Protein AF-M0B3E7-F1 (afdb_monomer)

pLDDT: mean 83.38, std 16.37, range [36.09, 97.5]

Mean predicted aligned error: 6.95 Å

Foldseek 3Di:
DDPPPQPAFDAFPPRHTDALALVQADEDPQAVVQLVVAPDPVCSVVLSNCQSNRFHKDFDQADPPDPPDVFFRGKIWGWDDDPNWIKIWIWTDGPCSVVDPPHHTYGRHMHTDPPPD

Solvent-accessible surface area (backbone atoms only — not comparable to full-atom values): 6692 Å² total; per-residue (Å²): 134,86,82,82,64,54,51,61,75,48,66,47,98,60,94,43,69,61,79,47,54,59,84,52,41,41,74,37,73,63,17,55,50,34,42,63,76,73,37,59,83,92,42,43,67,57,52,54,42,46,13,43,49,59,16,48,46,45,85,41,79,72,53,90,87,52,86,74,55,97,51,59,75,49,25,33,34,14,40,30,75,55,95,90,39,44,31,31,39,32,33,36,40,32,56,55,32,79,74,37,91,93,46,51,25,34,31,49,44,48,44,60,59,89,65,84,114

Organism: NCBI:txid1227491

Nearest PDB structures (foldseek):
  4c7p-assembly1_A  TM=3.492E-01  e=2.011E+00  Legionella pneumophila subsp. pneumophila str. Philadelphia 1
  6x06-assembly1_A  TM=4.689E-01  e=5.554E+00  Saccharomyces cerevisiae S288C
  4ncj-assembly4_D  TM=2.598E-01  e=1.000E+00  Pyrococcus furiosus DSM 3638
  3hxr-assembly1_A  TM=4.766E-01  e=5.919E+00  Saccharomyces cerevisiae
  1xsz-assembly2_B  TM=3.056E-01  e=8.664E+00  Legionella pneumophila

Radius of gyration: 13.64 Å; Cα contacts (8 Å, |Δi|>4): 214; chains: 1; bounding box: 38×24×36 Å

Structure (mmCIF, N/CA/C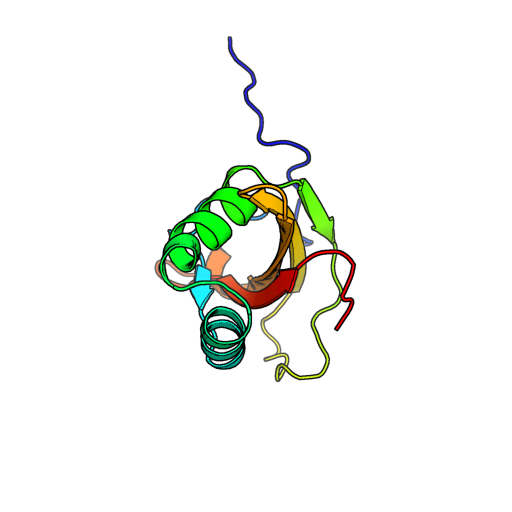/O backbone):
data_AF-M0B3E7-F1
#
_entry.id   AF-M0B3E7-F1
#
loop_
_atom_site.group_PDB
_atom_site.id
_atom_site.type_symbol
_atom_site.label_atom_id
_atom_site.label_alt_id
_atom_site.label_comp_id
_atom_site.label_asym_id
_atom_site.label_entity_id
_atom_site.label_seq_id
_atom_site.pdbx_PDB_ins_code
_atom_site.Cartn_x
_atom_site.Cartn_y
_atom_site.Cartn_z
_atom_site.occupancy
_atom_site.B_iso_or_equiv
_atom_site.auth_seq_id
_atom_site.auth_comp_id
_atom_site.auth_asym_id
_atom_site.auth_atom_id
_atom_site.pdbx_PDB_model_num
ATOM 1 N N . MET A 1 1 ? -20.451 7.390 -20.802 1.00 36.09 1 MET A N 1
ATOM 2 C CA . MET A 1 1 ? -19.034 6.980 -20.735 1.00 36.09 1 MET A CA 1
ATOM 3 C C . MET A 1 1 ? -18.548 7.366 -19.352 1.00 36.09 1 MET A C 1
ATOM 5 O O . MET A 1 1 ? -18.285 8.537 -19.126 1.00 36.09 1 MET A O 1
ATOM 9 N N . SER A 1 2 ? -18.600 6.434 -18.401 1.00 39.75 2 SER A N 1
ATOM 10 C CA . SER A 1 2 ? -18.235 6.694 -17.007 1.00 39.75 2 SER A CA 1
ATOM 11 C C . SER A 1 2 ? -16.715 6.725 -16.898 1.00 39.75 2 SER A C 1
ATOM 13 O O . SER A 1 2 ? -16.069 5.688 -17.011 1.00 39.75 2 SER A O 1
ATOM 15 N N . THR A 1 3 ? -16.134 7.910 -16.745 1.00 45.41 3 THR A N 1
ATOM 16 C CA . THR A 1 3 ? -14.728 8.070 -16.367 1.00 45.41 3 THR A CA 1
ATOM 17 C C . THR A 1 3 ? -14.632 7.938 -14.855 1.00 45.41 3 THR A C 1
ATOM 19 O O . THR A 1 3 ? -14.480 8.933 -14.151 1.00 45.41 3 THR A O 1
ATOM 22 N N . ASP A 1 4 ? -14.774 6.713 -14.355 1.00 43.91 4 ASP A N 1
ATOM 23 C CA . ASP A 1 4 ? -14.448 6.397 -12.966 1.00 43.91 4 ASP A CA 1
ATOM 24 C C . ASP A 1 4 ? -12.933 6.176 -12.886 1.00 43.91 4 ASP A C 1
ATOM 26 O O . ASP A 1 4 ? -12.416 5.063 -12.825 1.00 43.91 4 ASP A O 1
ATOM 30 N N . SER A 1 5 ? -12.190 7.264 -13.094 1.00 50.53 5 SER A N 1
ATOM 31 C CA . SER A 1 5 ? -10.744 7.248 -12.936 1.00 50.53 5 SER A CA 1
ATOM 32 C C . SER A 1 5 ? -10.495 7.302 -11.435 1.00 50.53 5 SER A C 1
ATOM 34 O O . SER A 1 5 ? -10.794 8.327 -10.823 1.00 50.53 5 SER A O 1
ATOM 36 N N . ALA A 1 6 ? -9.972 6.216 -10.856 1.00 56.62 6 ALA A N 1
ATOM 37 C CA . ALA A 1 6 ? -9.599 6.159 -9.442 1.00 56.62 6 ALA A CA 1
ATOM 38 C C . ALA A 1 6 ? -8.902 7.472 -9.028 1.00 56.62 6 ALA A C 1
ATOM 40 O O . ALA A 1 6 ? -7.981 7.917 -9.740 1.00 56.62 6 ALA A O 1
ATOM 41 N N . PRO A 1 7 ? -9.349 8.126 -7.939 1.00 58.84 7 PRO A N 1
ATOM 42 C CA . PRO A 1 7 ? -8.953 9.492 -7.633 1.00 58.84 7 PRO A CA 1
ATOM 43 C C . PRO A 1 7 ? -7.424 9.625 -7.579 1.00 58.84 7 PRO A C 1
ATOM 45 O O . PRO A 1 7 ? -6.732 8.881 -6.885 1.00 58.84 7 PRO A O 1
ATOM 48 N N . ASN A 1 8 ? -6.889 10.589 -8.338 1.00 68.38 8 ASN A N 1
ATOM 49 C CA . ASN A 1 8 ? -5.489 11.031 -8.284 1.00 68.38 8 ASN A CA 1
ATOM 50 C C . ASN A 1 8 ? -4.417 9.958 -8.597 1.00 68.38 8 ASN A C 1
ATOM 52 O O . ASN A 1 8 ? -3.338 9.966 -8.007 1.00 68.38 8 ASN A O 1
ATOM 56 N N . THR A 1 9 ? -4.680 9.041 -9.535 1.00 65.19 9 THR A N 1
ATOM 57 C CA . THR A 1 9 ? -3.659 8.085 -10.019 1.00 65.19 9 THR A CA 1
ATOM 58 C C . THR A 1 9 ? -2.376 8.809 -10.458 1.00 65.19 9 THR A C 1
ATOM 60 O O . THR A 1 9 ? -2.412 9.697 -11.312 1.00 65.19 9 THR A O 1
ATOM 63 N N . LYS A 1 10 ? -1.242 8.444 -9.847 1.00 75.06 10 LYS A N 1
ATOM 64 C CA . LYS A 1 10 ? 0.086 8.995 -10.149 1.00 75.06 10 LYS A CA 1
ATOM 65 C C . LYS A 1 10 ? 0.809 8.157 -11.202 1.00 75.06 10 LYS A C 1
ATOM 67 O O . LYS A 1 10 ? 0.507 6.981 -11.398 1.00 75.06 10 LYS A O 1
ATOM 72 N N . PHE A 1 11 ? 1.788 8.775 -11.853 1.00 68.31 11 PHE A N 1
ATOM 73 C CA . PHE A 1 11 ? 2.713 8.105 -12.763 1.00 68.31 11 PHE A CA 1
ATOM 74 C C . PHE A 1 11 ? 4.063 7.942 -12.071 1.00 68.31 11 PHE A C 1
ATOM 76 O O . PHE A 1 11 ? 4.547 8.875 -11.427 1.00 68.31 11 PHE A O 1
ATOM 83 N N . ALA A 1 12 ? 4.656 6.759 -12.200 1.00 61.47 12 ALA A N 1
ATOM 84 C CA . ALA A 1 12 ? 6.023 6.512 -11.767 1.00 61.47 12 ALA A CA 1
ATOM 85 C C . ALA A 1 12 ? 7.036 7.220 -12.711 1.00 61.47 12 ALA A C 1
ATOM 87 O O . ALA A 1 12 ? 6.653 7.734 -13.765 1.00 61.47 12 ALA A O 1
ATOM 88 N N . PRO A 1 13 ? 8.343 7.249 -12.379 1.00 57.16 13 PRO A N 1
ATOM 89 C CA . PRO A 1 13 ? 9.384 7.856 -13.223 1.00 57.16 13 PRO A CA 1
ATOM 90 C C . PRO A 1 13 ? 9.605 7.099 -14.541 1.00 57.16 13 PRO A C 1
ATOM 92 O O . PRO A 1 13 ? 10.066 7.660 -15.532 1.00 57.16 13 PRO A O 1
ATOM 95 N N . VAL A 1 14 ? 9.252 5.813 -14.561 1.00 59.28 14 VAL A N 1
ATOM 96 C CA . VAL A 1 14 ? 8.917 5.082 -15.787 1.00 59.28 14 VAL A CA 1
ATOM 97 C C . VAL A 1 14 ? 7.455 5.435 -16.064 1.00 59.28 14 VAL A C 1
ATOM 99 O O . VAL A 1 14 ? 6.695 5.276 -15.114 1.00 59.28 14 VAL A O 1
ATOM 102 N N . PRO A 1 15 ? 7.045 5.908 -17.262 1.00 63.81 15 PRO A N 1
ATOM 103 C CA . PRO A 1 15 ? 5.721 6.499 -17.539 1.00 63.81 15 PRO A CA 1
ATOM 104 C C . PRO A 1 15 ? 4.570 5.472 -17.507 1.00 63.81 15 PRO A C 1
ATOM 106 O O . PRO A 1 15 ? 3.770 5.356 -18.430 1.00 63.81 15 PRO A O 1
ATOM 109 N N . MET A 1 16 ? 4.504 4.710 -16.427 1.00 78.56 16 MET A N 1
ATOM 110 C CA . MET A 1 16 ? 3.554 3.672 -16.104 1.00 78.56 16 MET A CA 1
ATOM 111 C C . MET A 1 16 ? 2.750 4.150 -14.891 1.00 78.56 16 MET A C 1
ATOM 113 O O . MET A 1 16 ? 3.314 4.780 -13.983 1.00 78.56 16 MET A O 1
ATOM 117 N N . PRO A 1 17 ? 1.434 3.899 -14.879 1.00 85.81 17 PRO A N 1
ATOM 118 C CA . PRO A 1 17 ? 0.595 4.249 -13.746 1.00 85.81 17 PRO A CA 1
ATOM 119 C C . PRO A 1 17 ? 1.008 3.435 -12.521 1.00 85.81 17 PRO A C 1
ATOM 121 O O . PRO A 1 17 ? 1.382 2.271 -12.643 1.00 85.81 17 PRO A O 1
ATOM 124 N N . VAL A 1 18 ? 0.902 4.036 -11.338 1.00 89.38 18 VAL A N 1
ATOM 125 C CA . VAL A 1 18 ? 0.993 3.277 -10.088 1.00 89.38 18 VAL A CA 1
ATOM 126 C C . VAL A 1 18 ? -0.155 2.248 -10.062 1.00 89.38 18 VAL A C 1
ATOM 128 O O . VAL A 1 18 ? -1.309 2.650 -10.239 1.00 89.38 18 VAL A O 1
ATOM 131 N N . PRO A 1 19 ? 0.132 0.951 -9.846 1.00 92.12 19 PRO A N 1
ATOM 132 C CA . PRO A 1 19 ? -0.877 -0.101 -9.764 1.00 92.12 19 PRO A CA 1
ATOM 133 C C . PRO A 1 19 ? -1.992 0.181 -8.760 1.00 92.12 19 PRO A C 1
ATOM 135 O O . PRO A 1 19 ? -1.744 0.665 -7.655 1.00 92.12 19 PRO A O 1
ATOM 138 N N . ARG A 1 20 ? -3.218 -0.174 -9.151 1.00 94.06 20 ARG A N 1
ATOM 139 C CA . ARG A 1 20 ? -4.443 -0.058 -8.340 1.00 94.06 20 ARG A CA 1
ATOM 140 C C . ARG A 1 20 ? -5.063 -1.414 -7.998 1.00 94.06 20 ARG A C 1
ATOM 142 O O . ARG A 1 20 ? -6.119 -1.456 -7.381 1.00 94.06 20 ARG A O 1
ATOM 149 N N . ASP A 1 21 ? -4.412 -2.513 -8.374 1.00 94.81 21 ASP A N 1
ATOM 150 C CA . ASP A 1 21 ? -4.789 -3.861 -7.955 1.00 94.81 21 ASP A CA 1
ATOM 151 C C . ASP A 1 21 ? -3.868 -4.326 -6.804 1.00 94.81 21 ASP A C 1
ATOM 153 O O . ASP A 1 21 ? -2.654 -4.453 -7.002 1.00 94.81 21 ASP A O 1
ATOM 157 N N . PRO A 1 22 ? -4.406 -4.620 -5.600 1.00 96.25 22 PRO A N 1
ATOM 158 C CA . PRO A 1 22 ? -3.641 -5.174 -4.481 1.00 96.25 22 PRO A CA 1
ATOM 159 C C . PRO A 1 22 ? -2.836 -6.429 -4.844 1.00 96.25 22 PRO A C 1
ATOM 161 O O . PRO A 1 22 ? -1.791 -6.695 -4.245 1.00 96.25 22 PRO A O 1
ATOM 164 N N . SER A 1 23 ? -3.295 -7.204 -5.832 1.00 95.81 23 SER A N 1
ATOM 165 C CA . SER A 1 23 ? -2.629 -8.422 -6.282 1.00 95.81 23 SER A CA 1
ATOM 166 C C . SER A 1 23 ? -1.273 -8.156 -6.951 1.00 95.81 23 SER A C 1
ATOM 168 O O . SER A 1 23 ? -0.416 -9.045 -6.945 1.00 95.81 23 SER A O 1
ATOM 170 N N . GLU A 1 24 ? -1.010 -6.939 -7.434 1.00 95.38 24 GLU A N 1
ATOM 171 C CA . GLU A 1 24 ? 0.275 -6.543 -8.028 1.00 95.38 24 GLU A CA 1
ATOM 172 C C . GLU A 1 24 ? 1.376 -6.311 -6.981 1.00 95.38 24 GLU A C 1
ATOM 174 O O . GLU A 1 24 ? 2.558 -6.189 -7.319 1.00 95.38 24 GLU A O 1
ATOM 179 N N . PHE A 1 25 ? 1.023 -6.319 -5.692 1.00 94.81 25 PHE A N 1
ATOM 180 C CA . PHE A 1 25 ? 1.946 -6.092 -4.589 1.00 94.81 25 PHE A CA 1
ATOM 181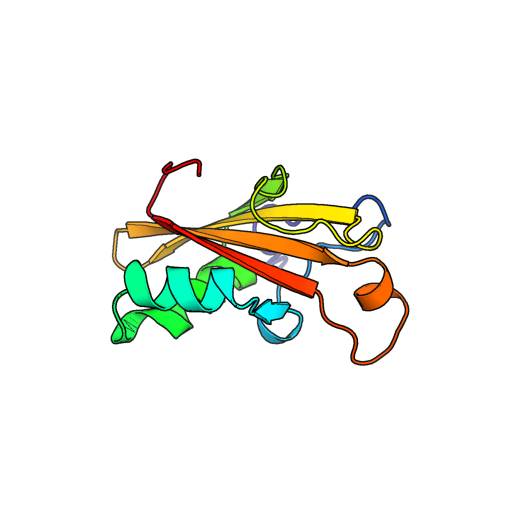 C C . PHE A 1 25 ? 2.246 -7.380 -3.819 1.00 94.81 25 PHE A C 1
ATOM 183 O O . PHE A 1 25 ? 1.390 -8.225 -3.552 1.00 94.81 25 PHE A O 1
ATOM 190 N N . ARG A 1 26 ? 3.508 -7.539 -3.420 1.00 95.56 26 ARG A N 1
ATOM 191 C CA . ARG A 1 26 ? 3.945 -8.549 -2.457 1.00 95.56 26 ARG A CA 1
ATOM 192 C C . ARG A 1 26 ? 4.220 -7.875 -1.119 1.00 95.56 26 ARG A C 1
ATOM 194 O O . ARG A 1 26 ? 5.070 -6.989 -1.041 1.00 95.56 26 ARG A O 1
ATOM 201 N N . ALA A 1 27 ? 3.551 -8.343 -0.069 1.00 94.38 27 ALA A N 1
ATOM 202 C CA . ALA A 1 27 ? 3.825 -7.918 1.297 1.00 94.38 27 ALA A CA 1
ATOM 203 C C . ALA A 1 27 ? 5.279 -8.209 1.688 1.00 94.38 27 ALA A C 1
ATOM 205 O O . ALA A 1 27 ? 5.772 -9.329 1.522 1.00 94.38 27 ALA A O 1
ATOM 206 N N . THR A 1 28 ? 5.962 -7.197 2.215 1.00 92.75 28 THR A N 1
ATOM 207 C CA . THR A 1 28 ? 7.240 -7.383 2.906 1.00 92.75 28 THR A CA 1
ATOM 208 C C . THR A 1 28 ? 7.013 -7.986 4.298 1.00 92.75 28 THR A C 1
ATOM 210 O O . THR A 1 28 ? 5.885 -8.044 4.807 1.00 92.75 28 THR A O 1
ATOM 213 N N . ALA A 1 29 ? 8.096 -8.446 4.932 1.00 92.25 29 ALA A N 1
ATOM 214 C CA . ALA A 1 29 ? 8.048 -8.884 6.325 1.00 92.25 29 ALA A CA 1
ATOM 215 C C . ALA A 1 29 ? 7.636 -7.728 7.253 1.00 92.25 29 ALA A C 1
ATOM 217 O O . ALA A 1 29 ? 6.745 -7.913 8.081 1.00 92.25 29 ALA A O 1
ATOM 218 N N . HIS A 1 30 ? 8.210 -6.536 7.040 1.00 90.56 30 HIS A N 1
ATOM 219 C CA . HIS A 1 30 ? 7.876 -5.325 7.790 1.00 90.56 30 HIS A CA 1
ATOM 220 C C . HIS A 1 30 ? 6.388 -4.971 7.658 1.00 90.56 30 HIS A C 1
ATOM 222 O O . HIS A 1 30 ? 5.688 -4.869 8.663 1.00 90.56 30 HIS A O 1
ATOM 228 N N . PHE A 1 31 ? 5.861 -4.923 6.431 1.00 94.12 31 PHE A N 1
ATOM 229 C CA . PHE A 1 31 ? 4.433 -4.703 6.189 1.00 94.12 31 PHE A CA 1
ATOM 230 C C . PHE A 1 31 ? 3.553 -5.711 6.928 1.00 94.12 31 PHE A C 1
ATOM 232 O O . PHE A 1 31 ? 2.595 -5.342 7.601 1.00 94.12 31 PHE A O 1
ATOM 239 N N . SER A 1 32 ? 3.893 -6.999 6.832 1.00 95.50 32 SER A N 1
ATOM 240 C CA . SER A 1 32 ? 3.123 -8.072 7.468 1.00 95.50 32 SER A CA 1
ATOM 241 C C . SER A 1 32 ? 3.107 -7.944 8.992 1.00 95.50 32 SER A C 1
ATOM 243 O O . SER A 1 32 ? 2.104 -8.277 9.625 1.00 95.50 32 SER A O 1
ATOM 245 N N . GLN A 1 33 ? 4.206 -7.472 9.582 1.00 94.94 33 GLN A N 1
ATOM 246 C CA . GLN A 1 33 ? 4.293 -7.175 11.006 1.00 94.94 33 GLN A CA 1
ATOM 247 C C . GLN A 1 33 ? 3.410 -5.976 11.372 1.00 94.94 33 GLN A C 1
ATOM 249 O O . GLN A 1 33 ? 2.523 -6.122 12.213 1.00 94.94 33 GLN A O 1
ATOM 254 N N . ARG A 1 34 ? 3.574 -4.832 10.696 1.00 94.94 34 ARG A N 1
ATOM 255 C CA . ARG A 1 34 ? 2.798 -3.612 10.972 1.00 94.94 34 ARG A CA 1
ATOM 256 C C . ARG A 1 34 ? 1.299 -3.817 10.784 1.00 94.94 34 ARG A C 1
ATOM 258 O O . ARG A 1 34 ? 0.517 -3.415 11.639 1.00 94.94 34 ARG A O 1
ATOM 265 N N . LEU A 1 35 ? 0.894 -4.547 9.746 1.00 96.25 35 LEU A N 1
ATOM 266 C CA . LEU A 1 35 ? -0.505 -4.912 9.512 1.00 96.25 35 LEU A CA 1
ATOM 267 C C . LEU A 1 35 ? -1.089 -5.729 10.673 1.00 96.25 35 LEU A C 1
ATOM 269 O O . LEU A 1 35 ? -2.262 -5.587 11.014 1.00 96.25 35 LEU A O 1
ATOM 273 N N . ARG A 1 36 ? -0.288 -6.599 11.300 1.00 96.88 36 ARG A N 1
ATOM 274 C CA . ARG A 1 36 ? -0.736 -7.385 12.456 1.00 96.88 36 ARG A CA 1
ATOM 275 C C . ARG A 1 36 ? -0.819 -6.558 13.732 1.00 96.88 36 ARG A C 1
ATOM 277 O O . ARG A 1 36 ? -1.757 -6.781 14.494 1.00 96.88 36 ARG A O 1
ATOM 284 N N . GLU A 1 37 ? 0.147 -5.669 13.944 1.00 95.62 37 GLU A N 1
ATOM 285 C CA . GLU A 1 37 ? 0.276 -4.822 15.136 1.00 95.62 37 GLU A CA 1
ATOM 286 C C . GLU A 1 37 ? -0.750 -3.684 15.163 1.00 95.62 37 GLU A C 1
ATOM 288 O O . GLU A 1 37 ? -1.306 -3.394 16.218 1.00 95.62 37 GLU A O 1
ATOM 293 N N . ARG A 1 38 ? -1.005 -3.051 14.013 1.00 95.25 38 ARG A N 1
ATOM 294 C CA . ARG A 1 38 ? -1.768 -1.797 13.924 1.00 95.25 38 ARG A CA 1
ATOM 295 C C . ARG A 1 38 ? -3.210 -1.993 13.486 1.00 95.25 38 ARG A C 1
ATOM 297 O O . ARG A 1 38 ? -4.081 -1.262 13.942 1.00 95.25 38 ARG A O 1
ATOM 304 N N . VAL A 1 39 ? -3.477 -2.970 12.617 1.00 96.44 39 VAL A N 1
ATOM 305 C CA . VAL A 1 39 ? -4.803 -3.132 12.007 1.00 96.44 39 VAL A CA 1
ATOM 306 C C . VAL A 1 39 ? -5.582 -4.265 12.688 1.00 96.44 39 VAL A C 1
ATOM 308 O O . VAL A 1 39 ? -5.094 -5.410 12.729 1.00 96.44 39 VAL A O 1
ATOM 311 N N . PRO A 1 40 ? -6.810 -3.997 13.186 1.00 96.12 40 PRO A N 1
ATOM 312 C CA . PRO A 1 40 ? -7.693 -5.027 13.724 1.00 96.12 40 PRO A CA 1
ATOM 313 C C . PRO A 1 40 ? -7.852 -6.195 12.750 1.00 96.12 40 PRO A C 1
ATOM 315 O O . PRO A 1 40 ? -8.028 -5.992 11.550 1.00 96.12 40 PRO A O 1
ATOM 318 N N . SER A 1 41 ? -7.818 -7.433 13.252 1.00 97.06 41 SER A N 1
ATOM 319 C CA . SER A 1 41 ? -7.788 -8.639 12.406 1.00 97.06 41 SER A CA 1
ATOM 320 C C . SER A 1 41 ? -8.925 -8.706 11.384 1.00 97.06 41 SER A C 1
ATOM 322 O O . SER A 1 41 ? -8.682 -9.122 10.253 1.00 97.06 41 SER A O 1
ATOM 324 N N . ALA A 1 42 ? -10.124 -8.255 11.762 1.00 97.19 42 ALA A N 1
ATOM 325 C CA . ALA A 1 42 ? -11.307 -8.219 10.906 1.00 97.19 42 ALA A CA 1
ATOM 326 C C . ALA A 1 42 ? -11.222 -7.192 9.761 1.00 97.19 42 ALA A C 1
ATOM 328 O O . ALA A 1 42 ? -11.956 -7.317 8.788 1.00 97.19 42 ALA A O 1
ATOM 329 N N . LEU A 1 43 ? -10.335 -6.196 9.862 1.00 97.25 43 LEU A N 1
ATOM 330 C CA . LEU A 1 43 ? -10.214 -5.100 8.896 1.00 97.25 43 LEU A CA 1
ATOM 331 C C . LEU A 1 43 ? -8.992 -5.220 7.980 1.00 97.25 43 LEU A C 1
ATOM 333 O O . LEU A 1 43 ? -8.907 -4.488 7.003 1.00 97.25 43 LEU A O 1
ATOM 337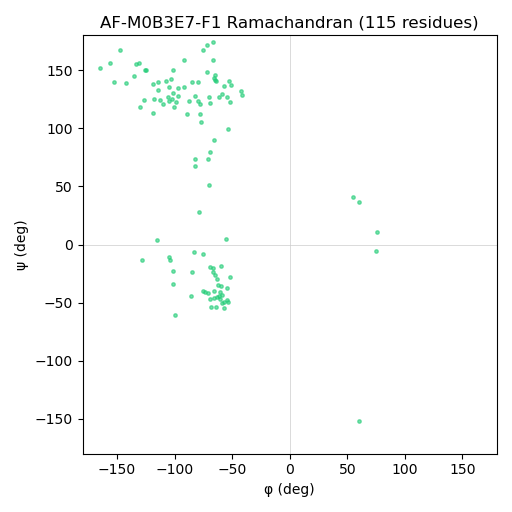 N N . ARG A 1 44 ? -8.055 -6.137 8.253 1.00 96.88 44 ARG A N 1
ATOM 338 C CA . ARG A 1 44 ? -6.759 -6.208 7.548 1.00 96.88 44 ARG A CA 1
ATOM 339 C C . ARG A 1 44 ? -6.883 -6.273 6.029 1.00 96.88 44 ARG A C 1
ATOM 341 O O . ARG A 1 44 ? -6.204 -5.520 5.347 1.00 96.88 44 ARG A O 1
ATOM 348 N N . ASP A 1 45 ? -7.726 -7.164 5.514 1.00 97.25 45 ASP A N 1
ATOM 349 C CA . ASP A 1 45 ? -7.921 -7.296 4.064 1.00 97.25 45 ASP A CA 1
ATOM 350 C C . ASP A 1 45 ? -8.573 -6.037 3.482 1.00 97.25 45 ASP A C 1
ATOM 352 O O . ASP A 1 45 ? -8.082 -5.466 2.512 1.00 97.25 45 ASP A O 1
ATOM 356 N N . ARG A 1 46 ? -9.621 -5.547 4.149 1.00 97.25 46 ARG A N 1
ATOM 357 C CA . ARG A 1 46 ? -10.377 -4.371 3.727 1.00 97.25 46 ARG A CA 1
ATOM 358 C C . ARG A 1 46 ? -9.515 -3.112 3.657 1.00 97.25 46 ARG A C 1
ATOM 360 O O . ARG A 1 46 ? -9.549 -2.435 2.640 1.00 97.25 46 ARG A O 1
ATOM 367 N N . VAL A 1 47 ? -8.702 -2.846 4.682 1.00 97.38 47 VAL A N 1
ATOM 368 C CA . VAL A 1 47 ? -7.777 -1.700 4.715 1.00 97.38 47 VAL A CA 1
ATOM 369 C C . VAL A 1 47 ? -6.825 -1.740 3.525 1.00 97.38 47 VAL A C 1
ATOM 371 O O . VAL A 1 47 ? -6.712 -0.765 2.792 1.00 97.38 47 VAL A O 1
ATOM 374 N N . VAL A 1 48 ? -6.181 -2.884 3.275 1.00 97.50 48 VAL A N 1
ATOM 375 C CA . VAL A 1 48 ? -5.227 -3.003 2.163 1.00 97.50 48 VAL A CA 1
ATOM 376 C C . VAL A 1 48 ? -5.910 -2.799 0.814 1.00 97.50 48 VAL A C 1
ATOM 378 O O . VAL A 1 48 ? -5.385 -2.075 -0.034 1.00 97.50 48 VAL A O 1
ATOM 381 N N . ARG A 1 49 ? -7.076 -3.419 0.617 1.00 97.25 49 ARG A N 1
ATOM 382 C CA . ARG A 1 49 ? -7.832 -3.304 -0.630 1.00 97.25 49 ARG A CA 1
ATOM 383 C C . ARG A 1 49 ? -8.315 -1.882 -0.876 1.00 97.25 49 ARG A C 1
ATOM 385 O O . ARG A 1 49 ? -8.014 -1.329 -1.925 1.00 97.25 49 ARG A O 1
ATOM 392 N N . GLU A 1 50 ? -9.012 -1.278 0.083 1.00 96.75 50 GLU A N 1
ATOM 393 C CA . GLU A 1 50 ? -9.629 0.036 -0.109 1.00 96.75 50 GLU A CA 1
ATOM 394 C C . GLU A 1 50 ? -8.578 1.138 -0.304 1.00 96.75 50 GLU A C 1
ATOM 396 O O . GLU A 1 50 ? -8.747 1.961 -1.210 1.00 96.75 50 GLU A O 1
ATOM 401 N N . CYS A 1 51 ? -7.460 1.109 0.438 1.00 96.44 51 CYS A N 1
ATOM 402 C CA . CYS A 1 51 ? -6.337 2.022 0.205 1.00 96.44 51 CYS A CA 1
ATOM 403 C C . CYS A 1 51 ? -5.814 1.907 -1.237 1.00 96.44 51 CYS A C 1
ATOM 405 O O . CYS A 1 51 ? -5.763 2.901 -1.957 1.00 96.44 51 CYS A O 1
ATOM 407 N N . ILE A 1 52 ? -5.456 0.705 -1.699 1.00 96.19 52 ILE A N 1
ATOM 408 C CA . ILE A 1 52 ? -4.830 0.537 -3.021 1.00 96.19 52 ILE A CA 1
ATOM 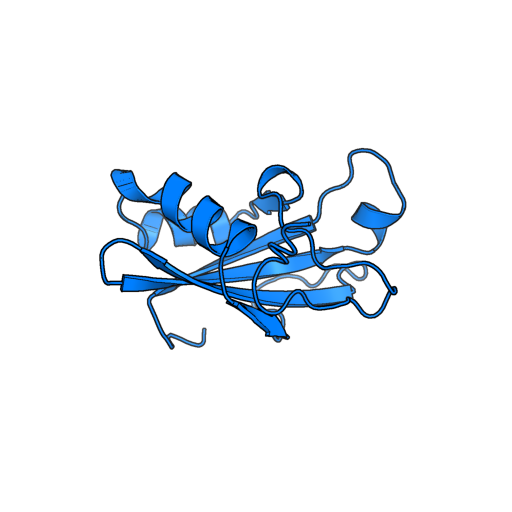409 C C . ILE A 1 52 ? -5.828 0.817 -4.157 1.00 96.19 52 ILE A C 1
ATOM 411 O O . ILE A 1 52 ? -5.509 1.569 -5.081 1.00 96.19 52 ILE A O 1
ATOM 415 N N . GLU A 1 53 ? -7.035 0.252 -4.083 1.00 95.62 53 GLU A N 1
ATOM 416 C CA . GLU A 1 53 ? -8.040 0.319 -5.154 1.00 95.62 53 GLU A CA 1
ATOM 417 C C . GLU A 1 53 ? -8.633 1.725 -5.302 1.00 95.62 53 GLU A C 1
ATOM 419 O O . GLU A 1 53 ? -8.805 2.216 -6.419 1.00 95.62 53 GLU A O 1
ATOM 424 N N . SER A 1 54 ? -8.927 2.389 -4.180 1.00 93.12 54 SER A N 1
ATOM 425 C CA . SER A 1 54 ? -9.748 3.609 -4.161 1.00 93.12 54 SER A CA 1
ATOM 426 C C . SER A 1 54 ? -9.122 4.795 -3.429 1.00 93.12 54 SER A C 1
ATOM 428 O O . SER A 1 54 ? -9.5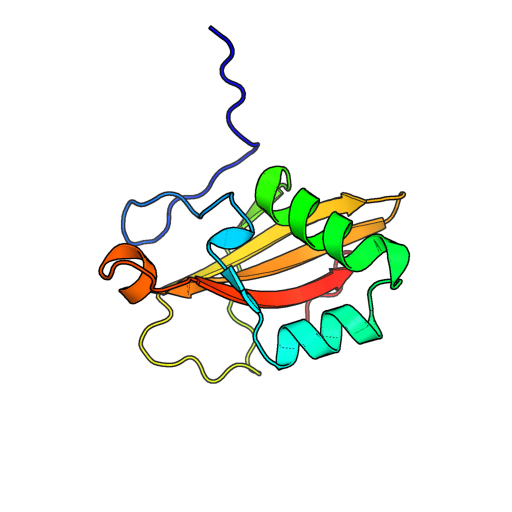93 5.919 -3.595 1.00 93.12 54 SER A O 1
ATOM 430 N N . GLY A 1 55 ? -8.056 4.568 -2.661 1.00 94.31 55 GLY A N 1
ATOM 431 C CA . GLY A 1 55 ? -7.422 5.594 -1.845 1.00 94.31 55 GLY A CA 1
ATOM 432 C C . GLY A 1 55 ? -6.749 6.699 -2.654 1.00 94.31 55 GLY A C 1
ATOM 433 O O . GLY A 1 55 ? -6.379 6.548 -3.829 1.00 94.31 55 GLY A O 1
ATOM 434 N N . PHE A 1 56 ? -6.557 7.837 -2.003 1.00 92.50 56 PHE A N 1
ATOM 435 C CA . PHE A 1 56 ? -5.822 8.956 -2.562 1.00 92.50 56 PHE A CA 1
ATOM 436 C C . PHE A 1 56 ? -4.337 8.599 -2.671 1.00 92.50 56 PHE A C 1
ATOM 438 O O . PHE A 1 56 ? -3.699 8.249 -1.687 1.00 92.50 56 PHE A O 1
ATOM 445 N N . CYS A 1 57 ? -3.779 8.668 -3.883 1.00 92.31 57 CYS A N 1
ATOM 446 C CA . CYS A 1 57 ? -2.381 8.314 -4.125 1.00 92.31 57 CYS A CA 1
ATOM 447 C C . CYS A 1 57 ? -1.482 9.557 -4.127 1.00 92.31 57 CYS A C 1
ATOM 449 O O . CYS A 1 57 ? -1.705 10.500 -4.895 1.00 92.31 57 CYS A O 1
ATOM 451 N N . ARG A 1 58 ? -0.413 9.543 -3.330 1.00 90.06 58 ARG A N 1
ATOM 452 C CA . ARG A 1 58 ? 0.608 10.601 -3.287 1.00 90.06 58 ARG A CA 1
ATOM 453 C C . ARG A 1 58 ? 2.018 10.017 -3.304 1.00 90.06 58 ARG A C 1
ATOM 455 O O . ARG A 1 58 ? 2.235 8.868 -2.933 1.00 90.06 58 ARG A O 1
ATOM 462 N N . GLY A 1 59 ? 2.982 10.807 -3.776 1.00 87.19 59 GLY A N 1
ATOM 463 C CA . GLY A 1 59 ? 4.392 10.418 -3.705 1.00 87.19 59 GLY A CA 1
ATOM 464 C C . GLY A 1 59 ? 4.843 10.323 -2.248 1.00 87.19 59 GLY A C 1
ATOM 465 O O . GLY A 1 59 ? 4.430 11.148 -1.434 1.00 87.19 59 GLY A O 1
ATOM 466 N N . ALA A 1 60 ? 5.678 9.335 -1.942 1.00 82.12 60 ALA A N 1
ATOM 467 C CA . ALA A 1 60 ? 6.253 9.130 -0.620 1.00 82.12 60 ALA A CA 1
ATOM 468 C C . ALA A 1 60 ? 7.770 8.928 -0.723 1.00 82.12 60 ALA A C 1
ATOM 470 O O . ALA A 1 60 ? 8.290 8.500 -1.760 1.00 82.12 60 ALA A O 1
ATOM 471 N N . SER A 1 61 ? 8.475 9.219 0.366 1.00 70.50 61 SER A N 1
ATOM 472 C CA . SER A 1 61 ? 9.841 8.735 0.552 1.00 70.50 61 SER A CA 1
ATOM 473 C C . SER A 1 61 ? 9.776 7.285 1.032 1.00 70.50 61 SER A C 1
ATOM 475 O O . SER A 1 61 ? 8.895 6.953 1.827 1.00 70.50 61 SER A O 1
ATOM 477 N N . PRO A 1 62 ? 10.647 6.387 0.550 1.00 61.72 62 PRO A N 1
ATOM 478 C CA . PRO A 1 62 ? 10.746 5.071 1.156 1.00 61.72 62 PRO A CA 1
ATOM 479 C C . PRO A 1 62 ? 11.235 5.208 2.608 1.00 61.72 62 PRO A C 1
ATOM 481 O O . PRO A 1 62 ? 12.110 6.038 2.853 1.00 61.72 62 PRO A O 1
ATOM 484 N N . PRO A 1 63 ? 10.700 4.425 3.559 1.00 58.81 63 PRO A N 1
ATOM 485 C CA . PRO A 1 63 ? 11.173 4.454 4.937 1.00 58.81 63 PRO A CA 1
ATOM 486 C C . PRO A 1 63 ? 12.612 3.934 5.031 1.00 58.81 63 PRO A C 1
ATOM 488 O O . PRO A 1 63 ? 12.966 2.959 4.363 1.00 58.81 63 PRO A O 1
ATOM 491 N N . ASP A 1 64 ? 13.410 4.539 5.917 1.00 58.97 64 ASP A N 1
ATOM 492 C CA . ASP A 1 64 ? 14.833 4.213 6.137 1.00 58.97 64 ASP A CA 1
ATOM 493 C C . ASP A 1 64 ? 15.068 2.749 6.565 1.00 58.97 64 ASP A C 1
ATOM 495 O O . ASP A 1 64 ? 16.179 2.231 6.487 1.00 58.97 64 ASP A O 1
ATOM 499 N N . SER A 1 65 ? 14.018 2.075 7.043 1.00 53.91 65 SER A N 1
ATOM 500 C CA . SER A 1 65 ? 14.045 0.710 7.579 1.00 53.91 65 SER A CA 1
ATOM 501 C C . SER A 1 65 ? 13.961 -0.396 6.525 1.00 53.91 65 SER A C 1
ATOM 503 O O . SER A 1 65 ? 14.081 -1.576 6.867 1.00 53.91 65 SER A O 1
ATOM 505 N N . ILE A 1 66 ? 13.742 -0.049 5.255 1.00 56.34 66 ILE A N 1
ATOM 506 C CA . ILE A 1 66 ? 13.811 -1.009 4.157 1.00 56.34 66 ILE A CA 1
ATOM 507 C C . ILE A 1 66 ? 15.169 -0.872 3.488 1.00 56.34 66 ILE A C 1
ATOM 509 O O . ILE A 1 66 ? 15.491 0.199 2.982 1.00 56.34 66 ILE A O 1
ATOM 513 N N . ASP A 1 67 ? 15.917 -1.982 3.432 1.00 54.03 67 ASP A N 1
ATOM 514 C CA . ASP A 1 67 ? 17.019 -2.137 2.484 1.00 54.03 67 ASP A CA 1
ATOM 515 C C . ASP A 1 67 ? 16.442 -1.849 1.099 1.00 54.03 67 ASP A C 1
ATOM 517 O O . ASP A 1 67 ? 15.722 -2.667 0.511 1.00 54.03 67 ASP A O 1
ATOM 521 N N . SER A 1 68 ? 16.673 -0.632 0.618 1.00 52.84 68 SER A N 1
ATOM 522 C CA . SER A 1 68 ? 16.346 -0.202 -0.725 1.00 52.84 68 SER A CA 1
ATOM 523 C C . SER A 1 68 ? 17.285 -0.955 -1.649 1.00 52.84 68 SER A C 1
ATOM 525 O O . SER A 1 68 ? 18.307 -0.449 -2.091 1.00 52.84 68 SER A O 1
ATOM 527 N N . ASP A 1 69 ? 16.933 -2.214 -1.910 1.00 55.09 69 ASP A N 1
ATOM 528 C CA . ASP A 1 69 ? 17.454 -2.976 -3.033 1.00 55.09 69 ASP A CA 1
ATOM 529 C C . ASP A 1 69 ? 17.463 -2.015 -4.232 1.00 55.09 69 ASP A C 1
ATOM 531 O O . ASP A 1 69 ? 16.449 -1.343 -4.471 1.00 55.09 69 ASP A O 1
ATOM 535 N N . ASP A 1 70 ? 18.574 -1.944 -4.976 1.00 56.22 70 ASP A N 1
ATOM 536 C CA . ASP A 1 70 ? 18.860 -0.978 -6.066 1.00 56.22 70 ASP A CA 1
ATOM 537 C C . ASP A 1 70 ? 17.798 -0.943 -7.203 1.00 56.22 70 ASP A C 1
ATOM 539 O O . ASP A 1 70 ? 17.944 -0.285 -8.236 1.00 56.22 70 ASP A O 1
ATOM 543 N N . GLN A 1 71 ? 16.714 -1.698 -7.048 1.00 63.31 71 GLN A N 1
ATOM 544 C CA . GLN A 1 71 ? 15.622 -1.930 -7.977 1.00 63.31 71 GLN A CA 1
ATOM 545 C C . GLN A 1 71 ? 14.334 -1.162 -7.639 1.00 63.31 71 GLN A C 1
ATOM 547 O O . GLN A 1 71 ? 13.426 -1.124 -8.483 1.00 63.31 71 GLN A O 1
ATOM 552 N N . MET A 1 72 ? 14.207 -0.580 -6.439 1.00 73.56 72 MET A N 1
ATOM 553 C CA . MET A 1 72 ? 13.052 0.255 -6.100 1.00 73.56 72 MET A CA 1
ATOM 554 C C . MET A 1 72 ? 13.199 1.642 -6.730 1.00 73.56 72 MET A C 1
ATOM 556 O O . MET A 1 72 ? 14.150 2.371 -6.477 1.00 73.56 72 MET A O 1
ATOM 560 N N . VAL A 1 73 ? 12.232 2.009 -7.565 1.00 73.62 73 VAL A N 1
ATOM 561 C CA . VAL A 1 7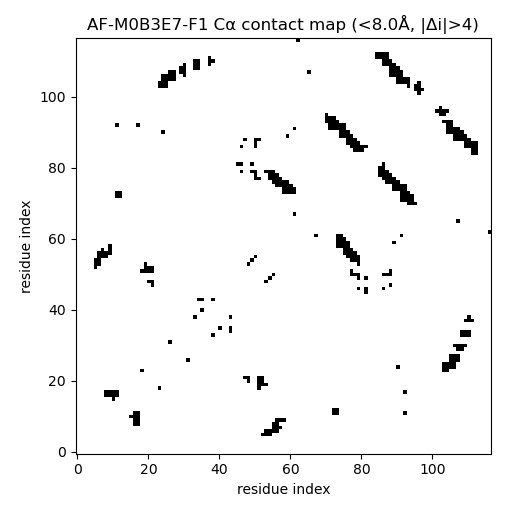3 ? 12.241 3.246 -8.349 1.00 73.62 73 VAL A CA 1
ATOM 562 C C . VAL A 1 73 ? 11.678 4.418 -7.548 1.00 73.62 73 VAL A C 1
ATOM 564 O O . VAL A 1 73 ? 12.223 5.514 -7.611 1.00 73.62 73 VAL A O 1
ATOM 567 N N . GLN A 1 74 ? 10.566 4.206 -6.837 1.00 85.38 74 GLN A N 1
ATOM 568 C CA . GLN A 1 74 ? 9.873 5.241 -6.063 1.00 85.38 74 GLN A CA 1
ATOM 569 C C . GLN A 1 74 ? 8.882 4.611 -5.075 1.00 85.38 74 GLN A C 1
ATOM 571 O O . GLN A 1 74 ? 8.345 3.536 -5.355 1.00 85.38 74 GLN A O 1
ATOM 576 N N . ALA A 1 75 ? 8.606 5.289 -3.959 1.00 89.12 75 ALA A N 1
ATOM 577 C CA . ALA A 1 75 ? 7.528 4.930 -3.043 1.00 89.12 75 ALA A CA 1
ATOM 578 C C . ALA A 1 75 ? 6.289 5.822 -3.232 1.00 89.12 75 ALA A C 1
ATOM 580 O O . ALA A 1 75 ? 6.384 6.992 -3.613 1.00 89.12 75 ALA A O 1
ATOM 581 N N . PHE A 1 76 ? 5.118 5.256 -2.959 1.00 91.44 76 PHE A N 1
ATOM 582 C CA . PHE A 1 76 ? 3.839 5.963 -2.971 1.00 91.44 76 PHE A CA 1
ATOM 583 C C . PHE A 1 76 ? 3.022 5.575 -1.746 1.00 91.44 76 PHE A C 1
ATOM 585 O O . PHE A 1 76 ? 3.061 4.423 -1.318 1.00 91.44 76 PHE A O 1
ATOM 592 N N . ALA A 1 77 ? 2.278 6.536 -1.215 1.00 93.12 77 ALA A N 1
ATOM 593 C CA . ALA A 1 77 ? 1.298 6.324 -0.163 1.00 93.12 77 ALA A CA 1
ATOM 594 C C . ALA A 1 77 ? -0.113 6.333 -0.760 1.00 93.12 77 ALA A C 1
ATOM 596 O O . ALA A 1 77 ? -0.397 7.096 -1.692 1.00 93.12 77 ALA A O 1
ATOM 597 N N . PHE A 1 78 ? -0.964 5.467 -0.222 1.00 94.69 78 PHE A N 1
ATOM 598 C CA . PHE A 1 78 ? -2.389 5.406 -0.494 1.00 94.69 78 PHE A CA 1
ATOM 599 C C . PHE A 1 78 ? -3.167 5.643 0.792 1.00 94.69 78 PHE A C 1
ATOM 601 O O . PHE A 1 78 ? -3.134 4.795 1.685 1.00 94.69 78 PHE A O 1
ATOM 608 N N . ASP A 1 79 ? -3.880 6.761 0.844 1.00 94.38 79 ASP A N 1
ATOM 609 C CA . ASP A 1 79 ? -4.646 7.189 2.010 1.00 94.38 79 ASP A CA 1
ATOM 610 C C . ASP A 1 79 ? -6.140 6.875 1.787 1.00 94.38 79 ASP A C 1
ATOM 612 O O . ASP A 1 79 ? -6.687 7.178 0.719 1.00 94.38 79 ASP A O 1
ATOM 616 N N . GLN A 1 80 ? -6.807 6.229 2.746 1.00 95.56 80 GLN A N 1
ATOM 617 C CA . GLN A 1 80 ? -8.246 5.944 2.679 1.00 95.56 80 GLN A CA 1
ATOM 618 C C . GLN A 1 80 ? -8.878 5.820 4.067 1.00 95.56 80 GLN A C 1
ATOM 620 O O . GLN A 1 80 ? -8.321 5.179 4.956 1.00 95.56 80 GLN A O 1
ATOM 625 N N . GLU A 1 81 ? -10.082 6.365 4.235 1.00 95.50 81 GLU A N 1
ATOM 626 C CA . GLU A 1 81 ? -10.875 6.168 5.448 1.00 95.50 81 GLU A CA 1
ATOM 627 C C . GLU A 1 81 ? -11.586 4.809 5.417 1.00 95.50 81 GLU A C 1
ATOM 629 O O . GLU A 1 81 ? -12.368 4.521 4.512 1.00 95.50 81 GLU A O 1
ATOM 634 N N . VAL A 1 82 ? -11.347 3.982 6.438 1.00 95.94 82 VAL A N 1
ATOM 635 C CA . VAL A 1 82 ? -12.005 2.684 6.627 1.00 95.94 82 VAL A CA 1
ATOM 636 C C . VAL A 1 82 ? -12.535 2.607 8.053 1.00 95.94 82 VAL A C 1
ATOM 638 O O . VAL A 1 82 ? -11.765 2.654 9.012 1.00 95.94 82 VAL A O 1
ATOM 641 N N . GLU A 1 83 ? -13.857 2.470 8.195 1.00 93.88 83 GLU A N 1
ATOM 642 C CA . GLU A 1 83 ? -14.551 2.438 9.497 1.00 93.88 83 GLU A CA 1
ATOM 643 C C . GLU A 1 83 ? -14.238 3.668 10.379 1.00 93.88 83 GLU A C 1
ATOM 645 O O . GLU A 1 83 ? -14.045 3.553 11.589 1.00 93.88 83 GLU A O 1
ATOM 650 N N . GLY A 1 84 ? -14.175 4.858 9.768 1.00 93.38 84 GLY A N 1
ATOM 651 C CA . GLY A 1 84 ? -13.935 6.126 10.468 1.00 93.38 84 GLY A CA 1
ATOM 652 C C . GLY A 1 84 ? -12.485 6.359 10.902 1.00 93.38 84 GLY A C 1
ATOM 653 O O . GLY A 1 84 ? -12.224 7.277 11.678 1.00 93.38 84 GLY A O 1
ATOM 654 N N . VAL A 1 85 ? -11.545 5.532 10.434 1.00 94.81 85 VAL A N 1
ATOM 655 C CA . VAL A 1 85 ? -10.104 5.705 10.645 1.00 94.81 85 VAL A CA 1
ATOM 656 C C . VAL A 1 85 ? -9.436 5.886 9.291 1.00 94.81 85 VAL A C 1
ATOM 658 O O . VAL A 1 85 ? -9.586 5.037 8.414 1.00 94.81 85 VAL A O 1
ATOM 661 N N . GLU A 1 86 ? -8.693 6.974 9.118 1.00 95.56 86 GLU A N 1
ATOM 662 C CA . GLU A 1 86 ? -7.829 7.148 7.953 1.00 95.56 86 GLU A CA 1
ATOM 663 C C . GLU A 1 86 ? -6.647 6.182 8.049 1.00 95.56 86 GLU A C 1
ATOM 665 O O . GLU A 1 86 ? -5.959 6.128 9.066 1.00 95.56 86 GLU A O 1
ATOM 670 N N . TRP A 1 87 ? -6.429 5.398 7.001 1.00 96.56 87 TRP A N 1
ATOM 671 C CA . TRP A 1 87 ? -5.331 4.453 6.883 1.00 96.56 87 TRP A CA 1
ATOM 672 C C . TRP A 1 87 ? -4.448 4.813 5.704 1.00 96.56 87 TRP A C 1
ATOM 674 O O . TRP A 1 87 ? -4.935 5.071 4.604 1.00 96.56 87 TRP A O 1
ATOM 684 N N . THR A 1 88 ? -3.147 4.700 5.928 1.00 95.81 88 THR A N 1
ATOM 685 C CA . THR A 1 88 ? -2.120 4.885 4.914 1.00 95.81 88 THR A CA 1
ATOM 686 C C . THR A 1 88 ? -1.437 3.556 4.632 1.00 95.81 88 THR A C 1
ATOM 688 O O . THR A 1 88 ? -0.898 2.919 5.539 1.00 95.81 88 THR A O 1
ATOM 691 N N . VAL A 1 89 ? -1.421 3.136 3.366 1.00 95.56 89 VAL A N 1
ATOM 692 C CA . VAL A 1 89 ? -0.607 2.014 2.876 1.00 95.56 89 VAL A CA 1
ATOM 693 C C . VAL A 1 89 ? 0.499 2.555 1.984 1.00 95.56 89 VAL A C 1
ATOM 695 O O . VAL A 1 89 ? 0.230 3.168 0.952 1.00 95.56 89 VAL A O 1
ATOM 698 N N . VAL A 1 90 ? 1.752 2.285 2.347 1.00 93.56 90 VAL A N 1
ATOM 699 C CA . VAL A 1 90 ? 2.915 2.666 1.537 1.00 93.56 90 VAL A CA 1
ATOM 700 C C . VAL A 1 90 ? 3.357 1.486 0.687 1.00 93.56 90 VAL A C 1
ATOM 702 O O . VAL A 1 90 ? 3.492 0.357 1.171 1.00 93.56 90 VAL A O 1
ATOM 705 N N . VAL A 1 91 ? 3.630 1.753 -0.586 1.00 93.12 91 VAL A N 1
ATOM 706 C CA . VAL A 1 91 ? 4.122 0.773 -1.553 1.00 93.12 91 VAL A CA 1
ATOM 707 C C . VAL A 1 91 ? 5.415 1.234 -2.215 1.00 93.12 91 VAL A C 1
ATOM 709 O O . VAL A 1 91 ? 5.641 2.424 -2.413 1.00 93.12 91 VAL A O 1
ATOM 712 N N . GLY A 1 92 ? 6.247 0.270 -2.599 1.00 91.25 92 GLY A N 1
ATOM 713 C CA . GLY A 1 92 ? 7.458 0.463 -3.385 1.00 91.25 92 GLY A CA 1
ATOM 714 C C . GLY A 1 92 ? 7.266 -0.015 -4.817 1.00 91.25 92 GLY A C 1
ATOM 715 O O . GLY A 1 92 ? 6.889 -1.167 -5.063 1.00 91.25 92 GLY A O 1
ATOM 716 N N . ILE A 1 93 ? 7.561 0.861 -5.772 1.00 89.81 93 ILE A N 1
ATOM 717 C CA . ILE A 1 93 ? 7.476 0.570 -7.198 1.00 89.81 93 ILE A CA 1
ATOM 718 C C . ILE A 1 93 ? 8.802 0.001 -7.679 1.00 89.81 93 ILE A C 1
ATOM 720 O O . ILE A 1 93 ? 9.809 0.698 -7.720 1.00 89.81 93 ILE A O 1
ATOM 724 N N . MET A 1 94 ? 8.794 -1.275 -8.060 1.00 87.38 94 MET A N 1
ATOM 725 C CA . MET A 1 94 ? 9.977 -1.986 -8.538 1.00 87.38 94 MET A CA 1
ATOM 726 C C . MET A 1 94 ? 10.089 -1.874 -10.057 1.00 87.38 94 MET A C 1
ATOM 728 O O . MET A 1 94 ? 9.106 -2.102 -10.761 1.00 87.38 94 MET A O 1
ATOM 732 N N . ARG A 1 95 ? 11.291 -1.599 -10.581 1.00 83.12 95 ARG A N 1
ATOM 733 C CA . 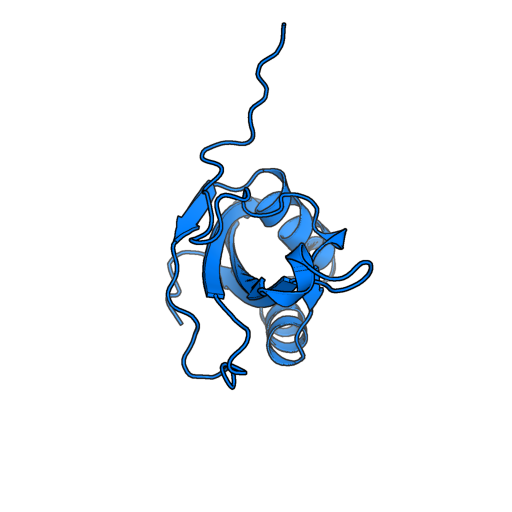ARG A 1 95 ? 11.527 -1.597 -12.037 1.00 83.12 95 ARG A CA 1
ATOM 734 C C . ARG A 1 95 ? 11.207 -2.962 -12.651 1.00 83.12 95 ARG A C 1
ATOM 736 O O . ARG A 1 95 ? 10.550 -3.032 -13.683 1.00 83.12 95 ARG A O 1
ATOM 743 N N . ASP A 1 96 ? 11.638 -4.034 -11.991 1.00 86.31 96 ASP A N 1
ATOM 744 C CA . ASP A 1 96 ? 11.471 -5.404 -12.480 1.00 86.31 96 ASP A CA 1
ATOM 745 C C . ASP A 1 96 ? 10.002 -5.827 -12.603 1.00 86.31 96 ASP A C 1
ATOM 747 O O . ASP A 1 96 ? 9.683 -6.602 -13.498 1.00 86.31 96 ASP A O 1
ATOM 751 N N . ALA A 1 97 ? 9.106 -5.281 -11.772 1.00 88.19 97 ALA A N 1
ATOM 752 C CA . ALA A 1 97 ? 7.670 -5.566 -11.834 1.00 88.19 97 ALA A CA 1
ATOM 753 C C . ALA A 1 97 ? 7.013 -5.066 -13.132 1.00 88.19 97 ALA A C 1
ATOM 755 O O . ALA A 1 97 ? 6.053 -5.666 -13.597 1.00 88.19 97 ALA A O 1
ATOM 756 N N . TYR A 1 98 ? 7.575 -4.034 -13.772 1.00 84.56 98 TYR A N 1
ATOM 757 C CA . TYR A 1 98 ? 7.123 -3.597 -15.096 1.00 84.56 98 TYR A CA 1
ATOM 758 C C . TYR A 1 98 ? 7.759 -4.373 -16.253 1.00 84.56 98 TYR A C 1
ATOM 760 O O . TYR A 1 98 ? 7.218 -4.381 -17.355 1.00 84.56 98 TYR A O 1
ATOM 768 N N . LEU A 1 99 ? 8.936 -4.968 -16.042 1.00 84.56 99 LEU A N 1
ATOM 769 C CA . LEU A 1 99 ? 9.742 -5.552 -17.121 1.00 84.56 99 LEU A CA 1
ATOM 770 C C . LEU A 1 99 ? 9.635 -7.075 -17.212 1.00 84.56 99 LEU A C 1
ATOM 772 O O . LEU A 1 99 ? 9.955 -7.642 -18.256 1.00 84.56 99 LEU A O 1
ATOM 776 N N . ARG A 1 100 ? 9.255 -7.750 -16.124 1.00 84.81 100 ARG A N 1
ATOM 777 C CA . ARG A 1 100 ? 9.249 -9.211 -16.031 1.00 84.81 100 ARG A CA 1
ATOM 778 C C . ARG A 1 100 ? 7.884 -9.706 -15.591 1.00 84.81 100 ARG A C 1
ATOM 780 O O . ARG A 1 100 ? 7.403 -9.344 -14.521 1.00 84.81 100 ARG A O 1
ATOM 787 N N . ASP A 1 101 ? 7.313 -10.594 -16.393 1.00 84.38 101 ASP A N 1
ATOM 788 C CA . ASP A 1 101 ? 6.057 -11.250 -16.053 1.00 84.38 101 ASP A CA 1
ATOM 789 C C . ASP A 1 101 ? 6.167 -11.997 -14.710 1.00 84.38 101 ASP A C 1
ATOM 791 O O . ASP A 1 101 ? 7.179 -12.639 -14.407 1.00 84.38 101 ASP A O 1
ATOM 795 N N . GLY A 1 102 ? 5.141 -11.857 -13.873 1.00 85.56 102 GLY A N 1
ATO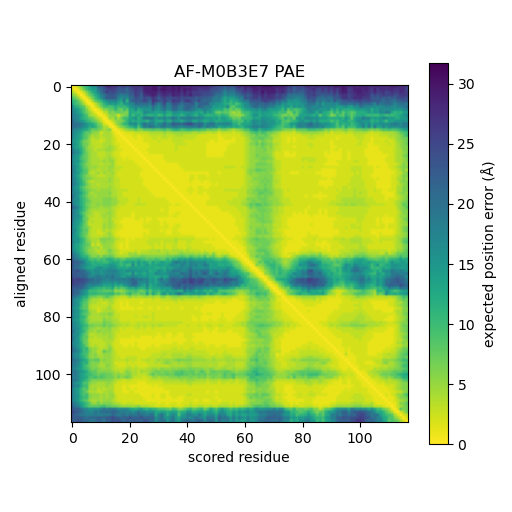M 796 C CA . GLY A 1 102 ? 5.080 -12.424 -12.524 1.00 85.56 102 GLY A CA 1
ATOM 797 C C . GLY A 1 102 ? 5.920 -11.721 -11.444 1.00 85.56 102 GLY A C 1
ATOM 798 O O . GLY A 1 102 ? 5.801 -12.082 -10.265 1.00 85.56 102 GLY A O 1
ATOM 799 N N . ALA A 1 103 ? 6.746 -10.722 -11.781 1.00 89.75 103 ALA A N 1
ATOM 800 C CA . ALA A 1 103 ? 7.368 -9.862 -10.776 1.00 89.75 103 ALA A CA 1
ATOM 801 C C . ALA A 1 103 ? 6.320 -8.917 -10.160 1.00 89.75 103 ALA A C 1
ATOM 803 O O . ALA A 1 103 ? 5.349 -8.538 -10.802 1.00 89.75 103 ALA A O 1
ATOM 804 N N . LYS A 1 104 ? 6.494 -8.568 -8.880 1.00 93.25 104 LYS A N 1
ATOM 805 C CA . LYS A 1 104 ? 5.526 -7.765 -8.116 1.00 93.25 104 LYS A CA 1
ATOM 806 C C . LYS A 1 104 ? 6.175 -6.541 -7.495 1.00 93.25 104 LYS A C 1
ATOM 808 O O . LYS A 1 104 ? 7.341 -6.585 -7.089 1.00 93.25 104 LYS A O 1
ATOM 813 N N . HIS A 1 105 ? 5.376 -5.496 -7.339 1.00 92.88 105 HIS A N 1
ATOM 814 C CA . HIS A 1 105 ? 5.688 -4.352 -6.492 1.00 92.88 105 HIS A CA 1
ATOM 815 C C . HIS A 1 105 ? 5.706 -4.775 -5.014 1.00 92.88 105 HIS A C 1
ATOM 817 O O . HIS A 1 105 ? 5.411 -5.928 -4.675 1.00 92.88 105 HIS A O 1
ATOM 823 N N . LYS A 1 106 ? 6.086 -3.878 -4.105 1.00 92.94 106 LYS A N 1
ATOM 824 C CA . LYS A 1 106 ? 6.196 -4.198 -2.673 1.00 92.94 106 LYS A CA 1
ATOM 825 C C . LYS A 1 106 ? 5.183 -3.411 -1.862 1.00 92.94 106 LYS A C 1
ATOM 827 O 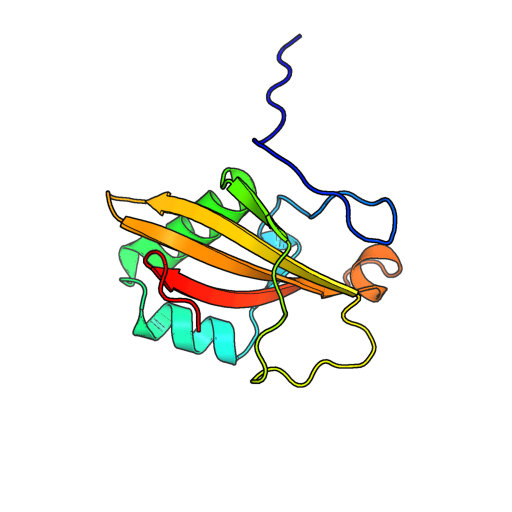O . LYS A 1 106 ? 5.100 -2.205 -2.030 1.00 92.94 106 LYS A O 1
ATOM 832 N N . ALA A 1 107 ? 4.471 -4.069 -0.951 1.00 94.38 107 ALA A N 1
ATOM 833 C CA . ALA A 1 107 ? 3.786 -3.372 0.136 1.00 94.38 107 ALA A CA 1
ATOM 834 C C . ALA A 1 107 ? 4.768 -3.229 1.308 1.00 94.38 107 ALA A C 1
ATOM 836 O O . ALA A 1 107 ? 5.363 -4.221 1.748 1.00 94.38 107 ALA A O 1
ATOM 837 N N . ILE A 1 108 ? 4.990 -1.990 1.741 1.00 92.12 108 ILE A N 1
ATOM 838 C CA . ILE A 1 108 ? 6.105 -1.570 2.599 1.00 92.12 108 ILE A CA 1
ATOM 839 C C . ILE A 1 108 ? 5.652 -1.439 4.047 1.00 92.12 108 ILE A C 1
ATOM 841 O O . ILE A 1 108 ? 6.146 -2.167 4.902 1.00 92.12 108 ILE A O 1
ATOM 845 N N . THR A 1 109 ? 4.688 -0.559 4.313 1.00 93.50 109 THR A N 1
ATOM 846 C CA . THR A 1 109 ? 4.153 -0.325 5.659 1.00 93.50 109 THR A CA 1
ATOM 847 C C . THR A 1 109 ? 2.672 0.049 5.608 1.00 93.50 109 THR A C 1
ATOM 849 O O . THR A 1 109 ? 2.120 0.305 4.535 1.00 93.50 109 THR A O 1
ATOM 852 N N . VAL A 1 110 ? 2.034 0.027 6.775 1.00 95.44 110 VAL A N 1
ATOM 853 C CA . VAL A 1 110 ? 0.665 0.489 7.002 1.00 95.44 110 VAL A CA 1
ATOM 854 C C . VAL A 1 110 ? 0.583 1.177 8.361 1.00 95.44 110 VAL A C 1
ATOM 856 O O . VAL A 1 110 ? 1.187 0.703 9.332 1.00 95.44 110 VAL A O 1
ATOM 859 N N . TYR A 1 111 ? -0.146 2.283 8.439 1.00 94.19 111 TYR A N 1
ATOM 860 C CA . TYR A 1 111 ? -0.357 3.044 9.671 1.00 94.19 111 TYR A CA 1
ATOM 861 C C . TYR A 1 111 ? -1.652 3.871 9.602 1.00 94.19 111 TYR A C 1
ATOM 863 O O . TYR A 1 111 ? -2.145 4.118 8.502 1.00 94.19 111 TYR A O 1
ATOM 871 N N . PRO A 1 112 ? -2.251 4.235 10.748 1.00 93.81 112 PRO A N 1
ATOM 872 C CA . PRO A 1 112 ? -3.408 5.125 10.783 1.00 93.81 112 PRO A CA 1
ATOM 873 C C . PRO A 1 112 ? -2.993 6.610 10.761 1.00 93.81 112 PRO A C 1
ATOM 875 O O . PRO A 1 112 ? -2.062 6.984 11.465 1.00 93.81 112 PRO A O 1
ATOM 878 N N . GLY A 1 113 ? -3.717 7.459 10.026 1.00 80.50 113 GLY A N 1
ATOM 879 C CA . GLY A 1 113 ? -3.571 8.925 10.012 1.00 80.50 113 GLY A CA 1
ATOM 880 C C . GLY A 1 113 ? -2.193 9.453 9.583 1.00 80.50 113 GLY A C 1
ATOM 881 O O . GLY A 1 113 ? -1.473 8.785 8.843 1.00 80.50 113 GLY A O 1
ATOM 882 N N . ASP A 1 114 ? -1.826 10.642 10.085 1.00 64.12 114 ASP A N 1
ATOM 883 C CA . ASP A 1 114 ? -0.537 11.337 9.868 1.00 64.12 114 ASP A CA 1
ATOM 884 C C . ASP A 1 114 ? 0.618 10.779 10.734 1.00 64.12 114 ASP A C 1
ATOM 886 O O . ASP A 1 114 ? 1.535 11.512 11.108 1.00 64.12 114 ASP A O 1
ATOM 890 N N . ASP A 1 115 ? 0.579 9.499 11.118 1.00 62.75 115 ASP A N 1
ATOM 891 C CA . ASP A 1 115 ? 1.715 8.839 11.779 1.00 62.75 115 ASP A CA 1
ATOM 892 C C . ASP A 1 115 ? 2.832 8.653 10.726 1.00 62.75 115 ASP A C 1
ATOM 894 O O . ASP A 1 115 ? 3.025 7.573 10.170 1.00 62.75 115 ASP A O 1
ATOM 898 N N . ASP A 1 116 ? 3.508 9.749 10.367 1.00 54.91 116 ASP A N 1
ATOM 899 C CA . ASP A 1 116 ? 4.663 9.764 9.471 1.00 54.91 116 ASP A CA 1
ATOM 900 C C . ASP A 1 116 ? 5.815 9.020 10.169 1.00 54.91 116 ASP A C 1
ATOM 902 O O . ASP A 1 116 ? 6.582 9.597 10.943 1.00 54.91 116 ASP A O 1
ATOM 906 N N . GLU A 1 117 ? 5.883 7.705 9.949 1.00 54.31 117 GLU A N 1
ATOM 907 C CA . GLU A 1 117 ? 7.016 6.854 10.337 1.00 54.31 117 GLU A CA 1
ATOM 908 C C . GLU A 1 117 ? 8.201 7.009 9.376 1.00 54.31 117 GLU A C 1
ATOM 910 O O . GLU A 1 117 ? 7.991 6.931 8.140 1.00 54.31 117 GLU A O 1
#

Secondary structure (DSSP, 8-state):
------TT--B-SSSSBPP--GGGEEE-HHHHHHHHHHS-TTTHHHHHHHHHHHSEEEEEPPPTTS---TTEEEEEEEEEEETTEEEEEEEEEEHHHHHSTT--EEEEEEEETT---

Sequence (117 aa):
MSTDSAPNTKFAPVPMPVPRDPSEFRATAHFSQRLRERVPSALRDRVVRECIESGFCRGASPPDSIDSDDQMVQAFAFDQEVEGVEWTVVVGIMRDAYLRDGAKHKAITVYPGDDDE